Protein AF-A0A7X2XPM5-F1 (afdb_monomer_lite)

Radius of gyration: 17.31 Å; chains: 1; bounding box: 38×38×45 Å

Secondary structure (DSSP, 8-state):
-TTEETTEE-HHIIIIIGGGT------S-SEEEE--SS--TT-EEEESSS-TTSHHHHHHHHHHHHHHHIIIIITTTPPPPTT--THHHIIIIISPPPTT-TT--TTSS---SS------S-----

pLDDT: mean 80.6, std 7.91, range [51.62, 91.62]

Sequence (126 aa):
RMGHNKNGDYAPVREFYGPTGKWHGYNGTGAYAYIFTNPQNSEAVYYIISSMISDFGTSAFTHETTHINDRMAYLGGWRHREGTDVEAFAQGMLQSPAVSSPNGDYGALGLNMAYKRENDGNQWYN

Structure (mmCIF, N/CA/C/O backbone):
data_AF-A0A7X2XPM5-F1
#
_entry.id   AF-A0A7X2XPM5-F1
#
loop_
_atom_site.group_PDB
_atom_site.id
_atom_site.type_symbol
_atom_site.label_atom_id
_atom_site.label_alt_id
_atom_site.label_comp_id
_atom_site.label_asym_id
_atom_site.label_entity_id
_atom_site.label_seq_id
_atom_site.pdbx_PDB_ins_code
_atom_site.Cartn_x
_atom_site.Cartn_y
_atom_site.Cartn_z
_atom_site.occupancy
_atom_site.B_iso_or_equiv
_atom_site.auth_seq_id
_atom_site.auth_comp_id
_atom_site.auth_asym_id
_atom_site.auth_atom_id
_atom_site.pdbx_PDB_model_num
ATOM 1 N N . ARG A 1 1 ? 5.362 -17.178 -25.812 1.00 51.62 1 ARG A N 1
ATOM 2 C CA . ARG A 1 1 ? 5.707 -17.953 -24.594 1.00 51.62 1 ARG A CA 1
ATOM 3 C C . ARG A 1 1 ? 6.075 -16.933 -23.519 1.00 51.62 1 ARG A C 1
ATOM 5 O O . ARG A 1 1 ? 6.771 -15.984 -23.862 1.00 51.62 1 ARG A O 1
ATOM 12 N N . MET A 1 2 ? 5.522 -17.038 -22.308 1.00 56.53 2 MET A N 1
ATOM 13 C CA . MET A 1 2 ? 5.724 -16.048 -21.234 1.00 56.53 2 MET A CA 1
ATOM 14 C C . MET A 1 2 ? 7.230 -15.883 -20.980 1.00 56.53 2 MET A C 1
ATOM 16 O O . MET A 1 2 ? 7.901 -16.885 -20.762 1.00 56.53 2 MET A O 1
ATOM 20 N N . GLY A 1 3 ? 7.769 -14.669 -21.133 1.00 55.25 3 GLY A N 1
ATOM 21 C CA . GLY A 1 3 ? 9.223 -14.429 -21.122 1.00 55.25 3 GLY A CA 1
ATOM 22 C C . GLY A 1 3 ? 9.787 -13.727 -22.359 1.00 55.25 3 GLY A C 1
ATOM 23 O O . GLY A 1 3 ? 10.802 -13.044 -22.263 1.00 55.25 3 GLY A O 1
ATOM 24 N N . HIS A 1 4 ? 9.111 -13.859 -23.502 1.00 63.66 4 HIS A N 1
ATOM 25 C CA . HIS A 1 4 ? 9.569 -13.331 -24.788 1.00 63.66 4 HIS A CA 1
ATOM 26 C C . HIS A 1 4 ? 8.643 -12.200 -25.241 1.00 63.66 4 HIS A C 1
ATOM 28 O O . HIS A 1 4 ? 7.444 -12.431 -25.434 1.00 63.66 4 HIS A O 1
ATOM 34 N N . ASN A 1 5 ? 9.173 -10.984 -25.395 1.00 62.88 5 ASN A N 1
ATOM 35 C CA . ASN A 1 5 ? 8.423 -9.848 -25.931 1.00 62.88 5 ASN A CA 1
ATOM 36 C C . ASN A 1 5 ? 8.798 -9.613 -27.416 1.00 62.88 5 ASN A C 1
ATOM 38 O O . ASN A 1 5 ? 9.816 -10.109 -27.895 1.00 62.88 5 ASN A O 1
ATOM 42 N N . LYS A 1 6 ? 7.967 -8.874 -28.171 1.00 60.44 6 LYS A N 1
ATOM 43 C CA . LYS A 1 6 ? 8.194 -8.597 -29.612 1.00 60.44 6 LYS A CA 1
ATOM 44 C C . LYS A 1 6 ? 9.478 -7.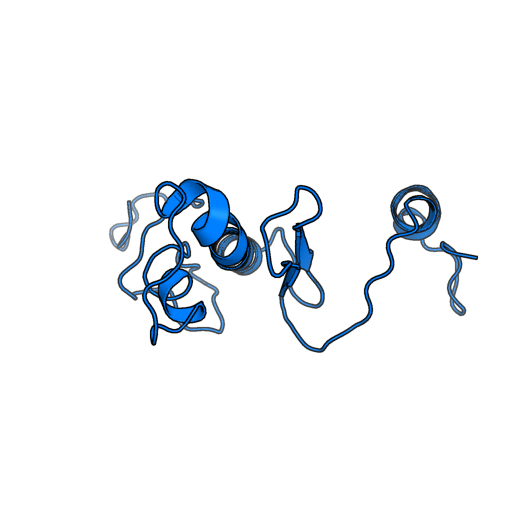794 -29.912 1.00 60.44 6 LYS A C 1
ATOM 46 O O . LYS A 1 6 ? 9.972 -7.836 -31.030 1.00 60.44 6 LYS A O 1
ATOM 51 N N . ASN A 1 7 ? 10.000 -7.103 -28.912 1.00 67.75 7 ASN A N 1
ATOM 52 C CA . ASN A 1 7 ? 11.168 -6.225 -28.888 1.00 67.75 7 ASN A CA 1
ATOM 53 C C . ASN A 1 7 ? 12.362 -6.829 -28.103 1.00 67.75 7 ASN A C 1
ATOM 55 O O . ASN A 1 7 ? 13.284 -6.094 -27.755 1.00 67.75 7 ASN A O 1
ATOM 59 N N . GLY A 1 8 ? 12.354 -8.136 -27.804 1.00 70.44 8 GLY A N 1
ATOM 60 C CA . GLY A 1 8 ? 13.463 -8.843 -27.157 1.00 70.44 8 GLY A CA 1
ATOM 61 C C . GLY A 1 8 ? 13.112 -9.564 -25.853 1.00 70.44 8 GLY A C 1
ATOM 62 O O . GLY A 1 8 ? 12.059 -9.369 -25.239 1.00 70.44 8 GLY A O 1
ATOM 63 N N . ASP A 1 9 ? 14.033 -10.426 -25.430 1.00 78.25 9 ASP A N 1
ATOM 64 C CA . ASP A 1 9 ? 13.941 -11.153 -24.167 1.00 78.25 9 ASP A CA 1
ATOM 65 C C . ASP A 1 9 ? 14.406 -10.259 -23.019 1.00 78.25 9 ASP A C 1
ATOM 67 O O . ASP A 1 9 ? 15.525 -9.748 -23.027 1.00 78.25 9 ASP A O 1
ATOM 71 N N . TYR A 1 10 ? 13.569 -10.113 -21.996 1.00 81.31 10 TYR A N 1
ATOM 72 C CA . TYR A 1 10 ? 13.943 -9.420 -20.768 1.00 81.31 10 TYR A CA 1
ATOM 73 C C . TYR A 1 10 ? 14.207 -10.454 -19.676 1.00 81.31 10 TYR A C 1
ATOM 75 O O . TYR A 1 10 ? 13.286 -11.163 -19.266 1.00 81.31 10 TYR A O 1
ATOM 83 N N . ALA A 1 11 ? 15.460 -10.564 -19.222 1.00 84.62 11 ALA A N 1
ATOM 84 C CA . ALA A 1 11 ? 15.914 -11.673 -18.377 1.00 84.62 11 ALA A CA 1
ATOM 85 C C . ALA A 1 11 ? 15.052 -11.897 -17.115 1.00 84.62 11 ALA A C 1
ATOM 87 O O . ALA A 1 11 ? 14.605 -13.028 -16.932 1.00 84.62 11 ALA A O 1
ATOM 88 N N . PRO A 1 12 ? 14.669 -10.867 -16.325 1.00 82.56 12 PRO A N 1
ATOM 89 C CA . PRO A 1 12 ? 13.778 -11.070 -15.178 1.00 82.56 12 PRO A CA 1
ATOM 90 C C . PRO A 1 12 ? 12.418 -11.673 -15.556 1.00 82.56 12 PRO A C 1
ATOM 92 O O . PRO A 1 12 ? 11.878 -12.516 -14.841 1.00 82.56 12 PRO A O 1
ATOM 95 N N . VAL A 1 13 ? 11.859 -11.269 -16.700 1.00 80.06 13 VAL A N 1
ATOM 96 C CA . VAL A 1 13 ? 10.570 -11.779 -17.189 1.00 80.06 13 VAL A CA 1
ATOM 97 C C . VAL A 1 13 ? 10.720 -13.173 -17.791 1.00 80.06 13 VAL A C 1
ATOM 99 O O . VAL A 1 13 ? 9.810 -13.980 -17.665 1.00 80.06 13 VAL A O 1
ATOM 102 N N . ARG A 1 14 ? 11.858 -13.506 -18.398 1.00 81.69 14 ARG A N 1
ATOM 103 C CA . ARG A 1 14 ? 12.112 -14.842 -18.949 1.00 81.69 14 ARG A CA 1
ATOM 104 C C . ARG A 1 14 ? 12.413 -15.885 -17.876 1.00 81.69 14 ARG A C 1
ATOM 106 O O . ARG A 1 14 ? 11.936 -17.010 -17.979 1.00 81.69 14 ARG A O 1
ATOM 113 N N . GLU A 1 15 ? 13.220 -15.526 -16.888 1.00 83.75 15 GLU A N 1
ATOM 114 C CA . GLU A 1 15 ? 13.820 -16.482 -15.950 1.00 83.75 15 GLU A CA 1
ATOM 115 C C . GLU A 1 15 ? 13.042 -16.599 -14.644 1.00 83.75 15 GLU A C 1
ATOM 117 O O . GLU A 1 15 ? 13.018 -17.674 -14.052 1.00 83.75 15 GLU A O 1
ATOM 122 N N . PHE A 1 16 ? 12.378 -15.525 -14.212 1.00 83.38 16 PHE A N 1
ATOM 123 C CA . PHE A 1 16 ? 11.680 -15.502 -12.931 1.00 83.38 16 PHE A CA 1
ATOM 124 C C . PHE A 1 16 ? 10.175 -15.303 -13.099 1.00 83.38 16 PHE A C 1
ATOM 126 O O . PHE A 1 16 ? 9.404 -16.214 -12.813 1.00 83.38 16 PHE A O 1
ATOM 133 N N . TYR A 1 17 ? 9.734 -14.152 -13.617 1.00 82.06 17 TYR A N 1
ATOM 134 C CA . TYR A 1 17 ? 8.308 -13.800 -13.604 1.00 82.06 17 TYR A CA 1
ATOM 135 C C . TYR A 1 17 ? 7.470 -14.597 -14.613 1.00 82.06 17 TYR A C 1
ATOM 137 O O . TYR A 1 17 ? 6.390 -15.073 -14.274 1.00 82.06 17 TYR A O 1
ATOM 145 N N . GLY A 1 18 ? 7.954 -14.798 -15.837 1.00 81.12 18 GLY A N 1
ATOM 146 C CA . GLY A 1 18 ? 7.252 -15.539 -16.891 1.00 81.12 18 GLY A CA 1
ATOM 147 C C . GLY A 1 18 ? 6.957 -16.998 -16.528 1.00 81.12 18 GLY A C 1
ATOM 148 O O . GLY A 1 18 ? 5.821 -17.431 -16.727 1.00 81.12 18 GLY A O 1
ATOM 149 N N . PRO A 1 19 ? 7.914 -17.749 -15.948 1.00 85.00 19 PRO A N 1
ATOM 150 C CA . PRO A 1 19 ? 7.676 -19.103 -15.446 1.00 85.00 19 PRO A CA 1
ATOM 151 C C . PRO A 1 19 ? 6.606 -19.212 -14.355 1.00 85.00 19 PRO A C 1
ATOM 153 O O . PRO A 1 19 ? 5.993 -20.269 -14.233 1.00 85.00 19 PRO A O 1
ATOM 156 N N . THR A 1 20 ? 6.330 -18.145 -13.591 1.00 82.38 20 THR A N 1
ATOM 157 C CA . THR A 1 20 ? 5.258 -18.176 -12.575 1.00 82.38 20 THR A CA 1
ATOM 158 C C . THR A 1 20 ? 3.856 -18.286 -13.174 1.00 82.38 20 THR A C 1
ATOM 160 O O . THR A 1 20 ? 2.908 -18.584 -12.451 1.00 82.38 20 THR A O 1
ATOM 163 N N . GLY A 1 21 ? 3.695 -18.017 -14.475 1.00 79.25 21 GLY A N 1
ATOM 164 C CA . GLY A 1 21 ? 2.394 -18.056 -15.139 1.00 79.25 21 GLY A CA 1
ATOM 165 C C . GLY A 1 21 ? 1.455 -16.902 -14.774 1.00 79.25 21 GLY A C 1
ATOM 166 O O . GLY A 1 21 ? 0.328 -16.862 -15.263 1.00 79.25 21 GLY A O 1
ATOM 167 N N . LYS A 1 22 ? 1.893 -15.963 -13.925 1.00 77.06 22 LYS A N 1
ATOM 168 C CA . LYS A 1 22 ? 1.084 -14.839 -13.450 1.00 77.06 22 LYS A CA 1
ATOM 169 C C . LYS A 1 22 ? 1.306 -13.627 -14.346 1.00 77.06 22 LYS A C 1
ATOM 171 O O . LYS A 1 22 ? 2.368 -13.009 -14.323 1.00 77.06 22 LYS A O 1
ATOM 176 N N . TRP A 1 23 ? 0.304 -13.304 -15.160 1.00 74.12 23 TRP A N 1
ATOM 177 C CA . TRP A 1 23 ? 0.307 -12.116 -16.008 1.00 74.12 23 TRP A CA 1
ATOM 178 C C . TRP A 1 23 ? -0.747 -11.124 -15.529 1.00 74.12 23 TRP A C 1
ATOM 180 O O . TRP A 1 23 ? -1.900 -11.493 -15.316 1.00 74.12 23 TRP A O 1
ATOM 190 N N . HIS A 1 24 ? -0.342 -9.863 -15.408 1.00 76.38 24 HIS A N 1
ATOM 191 C CA . HIS A 1 24 ? -1.203 -8.755 -15.022 1.00 76.38 24 HIS A CA 1
ATOM 192 C C . HIS A 1 24 ? -1.045 -7.655 -16.069 1.00 76.38 24 HIS A C 1
ATOM 194 O O . HIS A 1 24 ? 0.071 -7.224 -16.366 1.00 76.38 24 HIS A O 1
ATOM 200 N N . GLY A 1 25 ? -2.156 -7.261 -16.685 1.00 69.00 25 GLY A N 1
ATOM 201 C CA . GLY A 1 25 ? -2.172 -6.203 -17.686 1.00 69.00 25 GLY A CA 1
ATOM 202 C C . GLY A 1 25 ? -2.089 -4.815 -17.059 1.00 69.00 25 GLY A C 1
ATOM 203 O O . GLY A 1 25 ? -2.363 -4.631 -15.875 1.00 69.00 25 GLY A O 1
ATOM 204 N N . TYR A 1 26 ? -1.761 -3.826 -17.887 1.00 76.56 26 TYR A N 1
ATOM 205 C CA . TYR A 1 26 ? -1.922 -2.427 -17.514 1.00 76.56 26 TYR A CA 1
ATOM 206 C C . TYR A 1 26 ? -3.411 -2.107 -17.352 1.00 76.56 26 TYR A C 1
ATOM 208 O O . TYR A 1 26 ? -4.186 -2.267 -18.294 1.00 76.56 26 TYR A O 1
ATOM 216 N N . ASN A 1 27 ? -3.799 -1.646 -16.169 1.00 76.56 27 ASN A N 1
ATOM 217 C CA . ASN A 1 27 ? -5.173 -1.277 -15.821 1.00 76.56 27 ASN A CA 1
ATOM 218 C C . ASN A 1 27 ? -5.326 0.227 -15.518 1.00 76.56 27 ASN A C 1
ATOM 220 O O . ASN A 1 27 ? -6.403 0.659 -15.122 1.00 76.56 27 ASN A O 1
ATOM 224 N N . GLY A 1 28 ? -4.265 1.022 -15.689 1.00 75.69 28 GLY A N 1
ATOM 225 C CA . GLY A 1 28 ? -4.272 2.459 -15.409 1.00 75.69 28 GLY A CA 1
ATOM 226 C C . GLY A 1 28 ? -4.124 2.849 -13.936 1.00 75.69 28 GLY A C 1
ATOM 227 O O . GLY A 1 28 ? -4.091 4.045 -13.661 1.00 75.69 28 GLY A O 1
ATOM 228 N N . THR A 1 29 ? -4.009 1.898 -13.002 1.00 79.50 29 THR A N 1
ATOM 229 C CA . THR A 1 29 ? -3.846 2.199 -11.570 1.00 79.50 29 THR A CA 1
ATOM 230 C C . THR A 1 29 ? -2.374 2.201 -11.147 1.00 79.50 29 THR A C 1
ATOM 232 O O . THR A 1 29 ? -1.524 1.574 -11.779 1.00 79.50 29 THR A O 1
ATOM 235 N N . GLY A 1 30 ? -2.045 2.938 -10.078 1.00 78.31 30 GLY A N 1
ATOM 236 C CA . GLY A 1 30 ? -0.696 2.958 -9.498 1.00 78.31 30 GLY A CA 1
ATOM 237 C C . GLY A 1 30 ? -0.310 1.599 -8.912 1.00 78.31 30 GLY A C 1
ATOM 238 O O . GLY A 1 30 ? 0.637 0.949 -9.371 1.00 78.31 30 GLY A O 1
ATOM 239 N N . ALA A 1 31 ? -1.117 1.166 -7.947 1.00 85.12 31 ALA A N 1
ATOM 240 C CA . ALA A 1 31 ? -1.180 -0.172 -7.381 1.00 85.12 31 ALA A CA 1
ATOM 241 C C . ALA A 1 31 ? -2.662 -0.568 -7.210 1.00 85.12 31 ALA A C 1
ATOM 243 O O . ALA A 1 31 ? -3.543 0.243 -7.507 1.00 85.12 31 ALA A O 1
ATOM 244 N N . TYR A 1 32 ? -2.937 -1.821 -6.850 1.00 85.31 32 TYR A N 1
ATOM 245 C CA . TYR A 1 32 ? -4.258 -2.263 -6.393 1.00 85.31 32 TYR A CA 1
ATOM 246 C C . TYR A 1 32 ? -4.168 -3.560 -5.578 1.00 85.31 32 TYR A C 1
ATOM 248 O O . TYR A 1 32 ? -3.299 -4.408 -5.824 1.00 85.31 32 TYR A O 1
ATOM 256 N N . ALA A 1 33 ? -5.110 -3.748 -4.659 1.00 84.06 33 ALA A N 1
ATOM 257 C CA . ALA A 1 33 ? -5.358 -5.001 -3.964 1.00 84.06 33 ALA A CA 1
ATOM 258 C C . ALA A 1 33 ? -6.249 -5.934 -4.801 1.00 84.06 33 ALA A C 1
ATOM 260 O O . ALA A 1 33 ? -7.355 -5.588 -5.222 1.00 84.06 33 ALA A O 1
ATOM 261 N N . TYR A 1 34 ? -5.780 -7.156 -5.036 1.00 82.88 34 TYR A N 1
ATOM 262 C CA . TYR A 1 34 ? -6.571 -8.228 -5.628 1.00 82.88 34 TYR A CA 1
ATOM 263 C C . TYR A 1 34 ? -7.259 -9.025 -4.519 1.00 82.88 34 TYR A C 1
ATOM 265 O O . TYR A 1 34 ? -6.600 -9.780 -3.804 1.00 82.88 34 TYR A O 1
ATOM 273 N N . ILE A 1 35 ? -8.576 -8.849 -4.391 1.00 81.25 35 ILE A N 1
ATOM 274 C CA . ILE A 1 35 ? -9.397 -9.390 -3.298 1.00 81.25 35 ILE A CA 1
ATOM 275 C C . ILE A 1 35 ? -10.566 -10.235 -3.818 1.00 81.25 35 ILE A C 1
ATOM 277 O O . ILE A 1 35 ? -11.086 -10.002 -4.911 1.00 81.25 35 ILE A O 1
ATOM 281 N N . PHE A 1 36 ? -11.021 -11.198 -3.017 1.00 80.31 36 PHE A N 1
ATOM 282 C CA . PHE A 1 36 ? -12.190 -12.030 -3.310 1.00 80.31 36 PHE A CA 1
ATOM 283 C C . PHE A 1 36 ? -13.392 -11.626 -2.438 1.00 80.31 36 PHE A C 1
ATOM 285 O O . PHE A 1 36 ? -13.295 -10.819 -1.514 1.00 80.31 36 PHE A O 1
ATOM 292 N N . THR A 1 37 ? -14.579 -12.180 -2.713 1.00 82.88 37 THR A N 1
ATOM 293 C CA . THR A 1 37 ? -15.781 -11.935 -1.884 1.00 82.88 37 THR A CA 1
ATOM 294 C C . THR A 1 37 ? -15.618 -12.443 -0.446 1.00 82.88 37 THR A C 1
ATOM 296 O O . THR A 1 37 ? -16.158 -11.854 0.494 1.00 82.88 37 THR A O 1
ATOM 299 N N . ASN A 1 38 ? -14.878 -13.539 -0.284 1.00 82.75 38 ASN A N 1
ATOM 300 C CA . ASN A 1 38 ? -14.459 -14.095 0.997 1.00 82.75 38 ASN A CA 1
ATOM 301 C C . ASN A 1 38 ? -12.931 -14.148 1.001 1.00 82.75 38 ASN A C 1
ATOM 303 O O . ASN A 1 38 ? -12.400 -14.556 -0.031 1.00 82.75 38 ASN A O 1
ATOM 307 N N . PRO A 1 39 ? -12.252 -13.794 2.106 1.00 81.31 39 PRO A N 1
ATOM 308 C CA . PRO A 1 39 ? -10.795 -13.749 2.136 1.00 81.31 39 PRO A CA 1
ATOM 309 C C . PRO A 1 39 ? -10.144 -15.074 1.737 1.00 81.31 39 PRO A C 1
ATOM 311 O O . PRO A 1 39 ? -10.591 -16.146 2.156 1.00 81.31 39 PRO A O 1
ATOM 314 N N . GLN A 1 40 ? -9.087 -15.000 0.929 1.00 82.62 40 GLN A N 1
ATOM 315 C CA . GLN A 1 40 ? -8.330 -16.162 0.457 1.00 82.62 40 GLN A CA 1
ATOM 316 C C . GLN A 1 40 ? -6.825 -15.912 0.533 1.00 82.62 40 GLN A C 1
ATOM 318 O O . GLN A 1 40 ? -6.354 -14.795 0.361 1.00 82.62 40 GLN A O 1
ATOM 323 N N . ASN A 1 41 ? -6.044 -16.986 0.663 1.00 79.06 41 ASN A N 1
ATOM 324 C CA . ASN A 1 41 ? -4.575 -16.908 0.689 1.00 79.06 41 ASN A CA 1
ATOM 325 C C . ASN A 1 41 ? -3.954 -16.424 -0.639 1.00 79.06 41 ASN A C 1
ATOM 327 O O . ASN A 1 41 ? -2.748 -16.210 -0.714 1.00 79.06 41 ASN A O 1
ATOM 331 N N . SER A 1 42 ? -4.753 -16.320 -1.703 1.00 82.44 42 SER A N 1
ATOM 332 C CA . SER A 1 42 ? -4.347 -15.814 -3.016 1.00 82.44 42 SER A CA 1
ATOM 333 C C . SER A 1 42 ? -4.554 -14.308 -3.194 1.00 82.44 42 SER A C 1
ATOM 335 O O . SER A 1 42 ? -4.278 -13.807 -4.284 1.00 82.44 42 SER A O 1
ATOM 337 N N . GLU A 1 43 ? -5.054 -13.600 -2.178 1.00 85.94 43 GLU A N 1
ATOM 338 C CA . GLU A 1 43 ? -5.119 -12.136 -2.192 1.00 85.94 43 GLU A CA 1
ATOM 339 C C . GLU A 1 43 ? -3.709 -11.533 -2.175 1.00 85.94 43 GLU A C 1
ATOM 341 O O . GLU A 1 43 ? -2.791 -12.068 -1.548 1.00 85.94 43 GLU A O 1
ATOM 346 N N . ALA A 1 44 ? -3.505 -10.458 -2.937 1.00 87.00 44 ALA A N 1
ATOM 347 C CA . ALA A 1 44 ? -2.180 -9.884 -3.157 1.00 87.00 44 ALA A CA 1
ATOM 348 C C . ALA A 1 44 ? -2.255 -8.408 -3.556 1.00 87.00 44 ALA A C 1
ATOM 350 O O . ALA A 1 44 ? -3.247 -7.962 -4.130 1.00 87.00 44 ALA A O 1
ATOM 351 N N . VAL A 1 45 ? -1.167 -7.676 -3.317 1.00 86.31 45 VAL A N 1
ATOM 352 C CA . VAL A 1 45 ? -0.977 -6.308 -3.814 1.00 86.31 45 VAL A CA 1
ATOM 353 C C . VAL A 1 45 ? -0.199 -6.347 -5.127 1.00 86.31 45 VAL A C 1
ATOM 355 O O . VAL A 1 45 ? 0.870 -6.956 -5.204 1.00 86.31 45 VAL A O 1
ATOM 358 N N . TYR A 1 46 ? -0.713 -5.672 -6.154 1.00 86.31 46 TYR A N 1
ATOM 359 C CA . TYR A 1 46 ? -0.065 -5.547 -7.456 1.00 86.31 46 TYR A CA 1
ATOM 360 C C . TYR A 1 46 ? 0.324 -4.102 -7.745 1.00 86.31 46 TYR A C 1
ATOM 362 O O . TYR A 1 46 ? -0.493 -3.196 -7.636 1.00 86.31 46 TYR A O 1
ATOM 370 N N . TYR A 1 47 ? 1.566 -3.904 -8.184 1.00 86.25 47 TYR A N 1
ATOM 371 C CA . TYR A 1 47 ? 2.092 -2.617 -8.636 1.00 86.25 47 TYR A CA 1
ATOM 372 C C . TYR A 1 47 ? 2.132 -2.590 -10.161 1.00 86.25 47 TYR A C 1
ATOM 374 O O . TYR A 1 47 ? 2.761 -3.457 -10.769 1.00 86.25 47 TYR A O 1
ATOM 382 N N . ILE A 1 48 ? 1.460 -1.613 -10.772 1.00 81.69 48 ILE A N 1
ATOM 383 C CA . ILE A 1 48 ? 1.328 -1.519 -12.234 1.00 81.69 48 ILE A CA 1
ATOM 384 C C . ILE A 1 48 ? 2.108 -0.322 -12.781 1.00 81.69 48 ILE A C 1
ATOM 386 O O . ILE A 1 48 ? 2.888 -0.484 -13.718 1.00 81.69 48 ILE A O 1
ATOM 390 N N . ILE A 1 49 ? 1.934 0.862 -12.186 1.00 75.94 49 ILE A N 1
ATOM 391 C CA . ILE A 1 49 ? 2.658 2.091 -12.566 1.00 75.94 49 ILE A CA 1
ATOM 392 C C . ILE A 1 49 ? 3.627 2.513 -11.462 1.00 75.94 49 ILE A C 1
ATOM 394 O O . ILE A 1 49 ? 4.725 2.997 -11.737 1.00 75.94 49 ILE A O 1
ATOM 398 N N . SER A 1 50 ? 3.232 2.334 -10.202 1.00 80.62 50 SER A N 1
ATOM 399 C CA . SER A 1 50 ? 4.018 2.785 -9.060 1.00 80.62 50 SER A CA 1
ATOM 400 C C . SER A 1 50 ? 5.200 1.854 -8.792 1.00 80.62 50 SER A C 1
ATOM 402 O O . SER A 1 50 ? 5.074 0.633 -8.823 1.00 80.62 50 SER A O 1
ATOM 404 N N . SER A 1 51 ? 6.360 2.428 -8.468 1.00 84.56 51 SER A N 1
ATOM 405 C CA . SER A 1 51 ? 7.499 1.652 -7.970 1.00 84.56 51 SER A CA 1
ATOM 406 C C . SER A 1 51 ? 7.289 1.294 -6.502 1.00 84.56 51 SER A C 1
ATOM 408 O O . SER A 1 51 ? 7.204 2.197 -5.670 1.00 84.56 51 SER A O 1
ATOM 410 N N . MET A 1 52 ? 7.278 -0.002 -6.176 1.00 85.06 52 MET A N 1
ATOM 411 C CA . MET A 1 52 ? 7.122 -0.513 -4.804 1.00 85.06 52 MET A CA 1
ATOM 412 C C . MET A 1 52 ? 8.160 0.066 -3.830 1.00 85.06 52 MET A C 1
ATOM 414 O O . MET A 1 52 ? 7.833 0.355 -2.688 1.00 85.06 52 MET A O 1
ATOM 418 N N . ILE A 1 53 ? 9.401 0.264 -4.287 1.00 87.75 53 ILE A N 1
ATOM 419 C CA . ILE A 1 53 ? 10.533 0.687 -3.438 1.00 87.75 53 ILE A CA 1
ATOM 420 C C . ILE A 1 53 ? 10.550 2.215 -3.234 1.00 87.75 53 ILE A C 1
ATOM 422 O O . ILE A 1 53 ? 11.344 2.740 -2.460 1.00 87.75 53 ILE A O 1
ATOM 426 N N . SER A 1 54 ? 9.681 2.961 -3.920 1.00 89.44 54 SER A N 1
ATOM 427 C CA . SER A 1 54 ? 9.596 4.409 -3.713 1.00 89.44 54 SER A CA 1
ATOM 428 C C . SER A 1 54 ? 8.907 4.754 -2.386 1.00 89.44 54 SER A C 1
ATOM 430 O O . SER A 1 54 ? 8.171 3.938 -1.827 1.00 89.44 54 SER A O 1
ATOM 432 N N . ASP A 1 55 ? 9.116 5.981 -1.899 1.00 86.81 55 ASP A N 1
ATOM 433 C CA . ASP A 1 55 ? 8.433 6.505 -0.706 1.00 86.81 55 ASP A CA 1
ATOM 434 C C . ASP A 1 55 ? 6.910 6.387 -0.867 1.00 86.81 55 ASP A C 1
ATOM 436 O O . ASP A 1 55 ? 6.267 5.713 -0.066 1.00 86.81 55 ASP A O 1
ATOM 440 N N . PHE A 1 56 ? 6.341 6.877 -1.974 1.00 88.31 56 PHE A N 1
ATOM 441 C CA . PHE A 1 56 ? 4.928 6.640 -2.291 1.00 88.31 56 PHE A CA 1
ATOM 442 C C . PHE A 1 56 ? 4.578 5.153 -2.440 1.00 88.31 56 PHE A C 1
ATOM 444 O O . PHE A 1 56 ? 3.525 4.726 -1.984 1.00 88.31 56 PHE A O 1
ATOM 451 N N . GLY A 1 57 ? 5.456 4.344 -3.037 1.00 88.00 57 GLY A N 1
ATOM 452 C CA . GLY A 1 57 ? 5.250 2.902 -3.196 1.00 88.00 57 GLY A CA 1
ATOM 453 C C . GLY A 1 57 ? 5.038 2.165 -1.879 1.00 88.00 57 GLY A C 1
ATOM 454 O O . GLY A 1 57 ? 4.200 1.267 -1.808 1.00 88.00 57 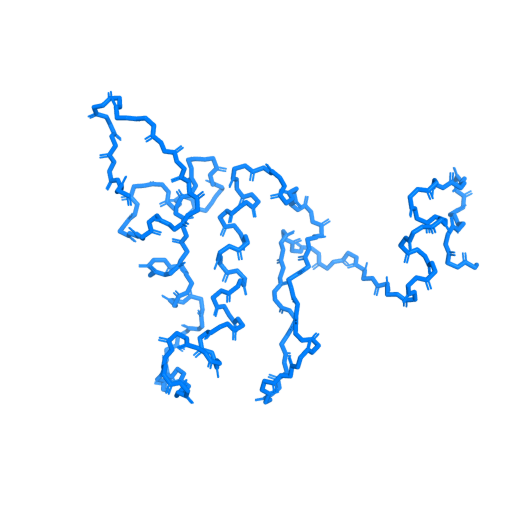GLY A O 1
ATOM 455 N N . THR A 1 58 ? 5.742 2.590 -0.832 1.00 89.62 58 THR A N 1
ATOM 456 C CA . THR A 1 58 ? 5.603 2.053 0.526 1.00 89.62 58 THR A CA 1
ATOM 457 C C . THR A 1 58 ? 4.279 2.492 1.162 1.00 89.62 58 THR A C 1
ATOM 459 O O . THR A 1 58 ? 3.598 1.686 1.787 1.00 89.62 58 THR A O 1
ATOM 462 N N . SER A 1 59 ? 3.840 3.730 0.932 1.00 89.38 59 SER A N 1
ATOM 463 C CA . SER A 1 59 ? 2.525 4.216 1.376 1.00 89.38 59 SER A CA 1
ATOM 464 C C . SER A 1 59 ? 1.405 3.462 0.662 1.00 89.38 59 SER A C 1
ATOM 466 O O . SER A 1 59 ? 0.515 2.918 1.313 1.00 89.38 59 SER A O 1
ATOM 468 N N . ALA A 1 60 ? 1.500 3.327 -0.663 1.00 89.31 60 ALA A N 1
ATOM 469 C CA . ALA A 1 60 ? 0.602 2.504 -1.464 1.00 89.31 60 ALA A CA 1
ATOM 470 C C . ALA A 1 60 ? 0.600 1.044 -0.981 1.00 89.31 60 ALA A C 1
ATOM 472 O O . ALA A 1 60 ? -0.457 0.437 -0.903 1.00 89.31 60 ALA A O 1
ATOM 473 N N . PHE A 1 61 ? 1.743 0.494 -0.551 1.00 90.31 61 PHE A N 1
ATOM 474 C CA . PHE A 1 61 ? 1.776 -0.848 0.040 1.00 90.31 61 PHE A CA 1
ATOM 475 C C . PHE A 1 61 ? 0.859 -0.938 1.257 1.00 90.31 61 PHE A C 1
ATOM 477 O O . PHE A 1 61 ? 0.038 -1.846 1.343 1.00 90.31 61 PHE A O 1
ATOM 484 N N . THR A 1 62 ? 0.991 0.006 2.194 1.00 88.69 62 THR A N 1
ATOM 485 C CA . THR A 1 62 ? 0.178 0.026 3.420 1.00 88.69 62 THR A CA 1
ATOM 486 C C . THR A 1 62 ? -1.301 0.281 3.137 1.00 88.69 62 THR A C 1
ATOM 488 O O . THR A 1 62 ? -2.154 -0.301 3.803 1.00 88.69 62 THR A O 1
ATOM 491 N N . HIS A 1 63 ? -1.604 1.077 2.111 1.00 91.62 63 HIS A N 1
ATOM 492 C CA . HIS A 1 63 ? -2.958 1.306 1.624 1.00 91.62 63 HIS A CA 1
ATOM 493 C C . HIS A 1 63 ? -3.587 0.004 1.111 1.00 91.62 63 HIS A C 1
ATOM 495 O O . HIS A 1 63 ? -4.571 -0.473 1.663 1.00 91.62 63 HIS A O 1
ATOM 501 N N . GLU A 1 64 ? -2.968 -0.632 0.116 1.00 90.00 64 GLU A N 1
ATOM 502 C CA . GLU A 1 64 ? -3.512 -1.849 -0.497 1.00 90.00 64 GLU A CA 1
ATOM 503 C C . GLU A 1 64 ? -3.513 -3.035 0.478 1.00 90.00 64 GLU A C 1
ATOM 505 O O . GLU A 1 64 ? -4.391 -3.893 0.445 1.00 90.00 64 GLU A O 1
ATOM 510 N N . THR A 1 65 ? -2.545 -3.076 1.394 1.00 89.50 65 THR A N 1
ATOM 511 C CA . THR A 1 65 ? -2.508 -4.076 2.466 1.00 89.50 65 THR A CA 1
ATOM 512 C C . THR A 1 65 ? -3.638 -3.864 3.471 1.00 89.50 65 THR A C 1
ATOM 514 O O . THR A 1 65 ? -4.122 -4.843 4.037 1.00 89.50 65 THR A O 1
ATOM 517 N N . THR A 1 66 ? -4.095 -2.624 3.677 1.00 89.12 66 THR A N 1
ATOM 518 C CA . THR A 1 66 ? -5.282 -2.358 4.498 1.00 89.12 66 THR A CA 1
ATOM 519 C C . THR A 1 66 ? -6.502 -3.034 3.892 1.00 89.12 66 THR A C 1
ATOM 521 O O . THR A 1 66 ? -7.116 -3.822 4.602 1.00 89.12 66 THR A O 1
ATOM 524 N N . HIS A 1 67 ? -6.746 -2.863 2.587 1.00 88.44 67 HIS A N 1
ATOM 525 C CA . HIS A 1 67 ? -7.870 -3.493 1.870 1.00 88.44 67 HIS A CA 1
ATOM 526 C C . HIS A 1 67 ? -7.916 -5.025 1.977 1.00 88.44 67 HIS A C 1
ATOM 528 O O . HIS A 1 67 ? -8.971 -5.635 1.808 1.00 88.44 67 HIS A O 1
ATOM 534 N N . ILE A 1 68 ? -6.768 -5.669 2.208 1.00 86.75 68 ILE A N 1
ATOM 535 C CA . ILE A 1 68 ? -6.675 -7.119 2.438 1.00 86.75 68 ILE A CA 1
ATOM 536 C C . ILE A 1 68 ? -6.894 -7.431 3.927 1.00 86.75 68 ILE A C 1
ATOM 538 O O . ILE A 1 68 ? -7.689 -8.297 4.301 1.00 86.75 68 ILE A O 1
ATOM 542 N N . ASN A 1 69 ? -6.175 -6.727 4.801 1.00 86.56 69 ASN A N 1
ATOM 543 C CA . ASN A 1 69 ? -6.103 -7.053 6.221 1.00 86.56 69 ASN A CA 1
ATOM 544 C C . ASN A 1 69 ? -7.307 -6.572 7.028 1.00 86.56 69 ASN A C 1
ATOM 546 O O . ASN A 1 69 ? -7.569 -7.141 8.086 1.00 86.56 69 ASN A O 1
ATOM 550 N N . ASP A 1 70 ? -8.060 -5.577 6.578 1.00 84.00 70 ASP A N 1
ATOM 551 C CA . ASP A 1 70 ? -9.293 -5.139 7.237 1.00 84.00 70 ASP A CA 1
ATOM 552 C C . ASP A 1 70 ? -10.349 -6.256 7.311 1.00 84.00 70 ASP A C 1
ATOM 554 O O . ASP A 1 70 ? -11.067 -6.373 8.303 1.00 84.00 70 ASP A O 1
ATOM 558 N N . ARG A 1 71 ? -10.341 -7.169 6.339 1.00 80.06 71 ARG A N 1
ATOM 559 C CA . ARG A 1 71 ? -11.217 -8.341 6.251 1.00 80.06 71 ARG A CA 1
ATOM 560 C C . ARG A 1 71 ? -10.711 -9.564 7.006 1.00 80.06 71 ARG A C 1
ATOM 562 O O . ARG A 1 71 ? -11.479 -10.510 7.187 1.00 80.06 71 ARG A O 1
ATOM 569 N N . MET A 1 72 ? -9.436 -9.584 7.396 1.00 79.81 72 MET A N 1
ATOM 570 C CA . MET A 1 72 ? -8.780 -10.775 7.957 1.00 79.81 72 MET A CA 1
ATOM 571 C C . MET A 1 72 ? -8.226 -10.571 9.369 1.00 79.81 72 MET A C 1
ATOM 573 O O . MET A 1 72 ? -8.276 -11.493 10.178 1.00 79.81 72 MET A O 1
ATOM 577 N N . ALA A 1 73 ? -7.689 -9.389 9.669 1.00 84.81 73 ALA A N 1
ATOM 578 C CA . ALA A 1 73 ? -6.864 -9.145 10.848 1.00 84.81 73 ALA A CA 1
ATOM 579 C C . ALA A 1 73 ? -7.200 -7.832 11.576 1.00 84.81 73 ALA A C 1
ATOM 581 O O . ALA A 1 73 ? -7.428 -7.859 12.785 1.00 84.81 73 ALA A O 1
ATOM 582 N N . TYR A 1 74 ? -7.253 -6.690 10.881 1.00 85.81 74 TYR A N 1
ATOM 583 C CA . TYR A 1 74 ? -7.306 -5.370 11.533 1.00 85.81 74 TYR A CA 1
ATOM 584 C C . TYR A 1 74 ? -8.620 -5.093 12.264 1.00 85.81 74 TYR A C 1
ATOM 586 O O . TYR A 1 74 ? -8.620 -4.384 13.267 1.00 85.81 74 TYR A O 1
ATOM 594 N N . LEU A 1 75 ? -9.724 -5.697 11.823 1.00 86.94 75 LEU A N 1
ATOM 595 C CA . LEU A 1 75 ? -11.041 -5.535 12.447 1.00 86.94 75 LEU A CA 1
ATOM 596 C C . LEU A 1 75 ? -11.436 -6.727 13.334 1.00 86.94 75 LEU A C 1
ATOM 598 O O . LEU A 1 75 ? -12.617 -6.953 13.591 1.00 86.94 75 LEU A O 1
ATOM 602 N N . GLY A 1 76 ? -10.464 -7.525 13.792 1.00 84.06 76 GLY A N 1
ATOM 603 C CA . GLY A 1 76 ? -10.721 -8.660 14.686 1.00 84.06 76 GLY A CA 1
ATOM 604 C C . GLY A 1 76 ? -11.583 -9.763 14.058 1.00 84.06 76 GLY A C 1
ATOM 605 O O . GLY A 1 76 ? -12.327 -10.436 14.767 1.00 84.06 76 GLY A O 1
ATOM 606 N N . GLY A 1 77 ? -11.514 -9.918 12.732 1.00 80.94 77 GLY A N 1
ATOM 607 C CA . GLY A 1 77 ? -12.300 -10.889 11.960 1.00 80.94 77 GLY A CA 1
ATOM 608 C C . GLY A 1 77 ? -13.684 -10.398 11.517 1.00 80.94 77 GLY A C 1
ATOM 609 O O . GLY A 1 77 ? -14.405 -11.140 10.849 1.00 80.94 77 GLY A O 1
ATOM 610 N N . TRP A 1 78 ? -14.063 -9.163 11.855 1.00 84.50 78 TRP A N 1
ATOM 611 C CA . TRP A 1 78 ? -15.284 -8.527 11.355 1.00 84.50 78 TRP A CA 1
ATOM 612 C C . TRP A 1 78 ? -15.047 -7.810 10.024 1.00 84.50 78 TRP A C 1
ATOM 614 O O . TRP A 1 78 ? -13.915 -7.536 9.641 1.00 84.50 78 TRP A O 1
ATOM 624 N N . ARG A 1 79 ? -16.131 -7.506 9.303 1.00 82.88 79 ARG A N 1
ATOM 625 C CA . ARG A 1 79 ? -16.082 -6.699 8.075 1.00 82.88 79 ARG A CA 1
ATOM 626 C C . ARG A 1 79 ? -16.276 -5.217 8.389 1.00 82.88 79 ARG A C 1
ATOM 628 O O . ARG A 1 79 ? -16.691 -4.855 9.490 1.00 82.88 79 ARG A O 1
ATOM 635 N N . HIS A 1 80 ? -16.031 -4.377 7.386 1.00 86.19 80 HIS A N 1
ATOM 636 C CA . HIS A 1 80 ? -16.396 -2.964 7.415 1.00 86.19 80 HIS A CA 1
ATOM 637 C C . HIS A 1 80 ? -17.846 -2.749 7.833 1.00 86.19 80 HIS A C 1
ATOM 639 O O . HIS A 1 80 ? -18.729 -3.567 7.555 1.00 86.19 80 HIS A O 1
ATOM 645 N N . ARG A 1 81 ? -18.085 -1.603 8.469 1.00 85.44 81 ARG A N 1
ATOM 646 C CA . ARG A 1 81 ? -19.439 -1.135 8.740 1.00 85.44 81 ARG A CA 1
ATOM 647 C C . ARG A 1 81 ? -20.170 -0.951 7.406 1.00 85.44 81 ARG A C 1
ATOM 649 O O . ARG A 1 81 ? -19.604 -0.483 6.425 1.00 85.44 81 ARG A O 1
ATOM 656 N N . GLU A 1 82 ? -21.441 -1.322 7.354 1.00 83.12 82 GLU A N 1
ATOM 657 C CA . GLU A 1 82 ? -22.238 -1.077 6.155 1.00 83.12 82 GLU A CA 1
ATOM 658 C C . GLU A 1 82 ? -22.356 0.434 5.890 1.00 83.12 82 GLU A C 1
ATOM 660 O O . GLU A 1 82 ? -22.547 1.225 6.815 1.00 83.12 82 GLU A O 1
ATOM 665 N N . GLY A 1 83 ? -22.206 0.838 4.626 1.00 83.56 83 GLY A N 1
ATOM 666 C CA . GLY A 1 83 ? -22.267 2.242 4.211 1.00 83.56 83 GLY A CA 1
ATOM 667 C C . GLY A 1 83 ? -20.975 3.045 4.403 1.00 83.56 83 GLY A C 1
ATOM 668 O O . GLY A 1 83 ? -20.978 4.237 4.105 1.00 83.56 83 GLY A O 1
ATOM 669 N N . THR A 1 84 ? -19.878 2.435 4.865 1.00 82.50 84 THR A N 1
ATOM 670 C CA . THR A 1 84 ? -18.549 3.076 4.860 1.00 82.50 84 THR A CA 1
ATOM 671 C C . THR A 1 84 ? -17.736 2.652 3.644 1.00 82.50 84 THR A C 1
ATOM 673 O O . THR A 1 84 ? -17.707 1.468 3.309 1.00 82.50 84 THR A O 1
ATOM 676 N N . ASP A 1 85 ? -17.068 3.616 3.013 1.00 82.75 85 ASP A N 1
ATOM 677 C CA . ASP A 1 85 ? -16.168 3.372 1.887 1.00 82.75 85 ASP A 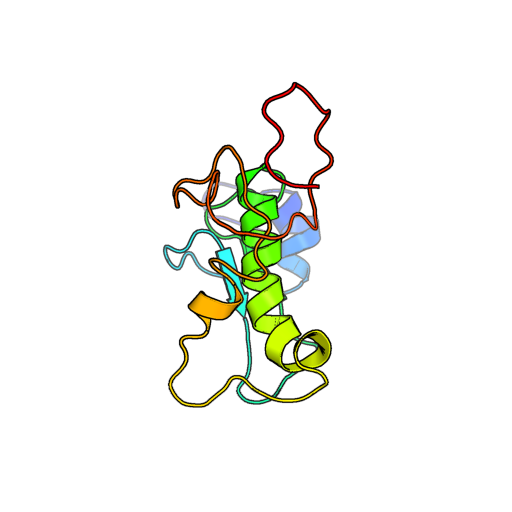CA 1
ATOM 678 C C . ASP A 1 85 ? -14.920 2.599 2.343 1.00 82.75 85 ASP A C 1
ATOM 680 O O . ASP A 1 85 ? -14.361 2.892 3.400 1.00 82.75 85 ASP A O 1
ATOM 684 N N . VAL A 1 86 ? -14.486 1.615 1.553 1.00 83.06 86 VAL A N 1
ATOM 685 C CA . VAL A 1 86 ? -13.273 0.823 1.831 1.00 83.06 86 VAL A CA 1
ATOM 686 C C . VAL A 1 86 ? -12.032 1.711 1.801 1.00 83.06 86 VAL A C 1
ATOM 688 O O . VAL A 1 86 ? -11.139 1.570 2.633 1.00 83.06 86 VAL A O 1
ATOM 691 N N . GLU A 1 87 ? -12.040 2.714 0.923 1.00 85.94 87 GLU A N 1
ATOM 692 C CA . GLU A 1 87 ? -10.978 3.711 0.823 1.00 85.94 87 GLU A CA 1
ATOM 693 C C . GLU A 1 87 ? -10.832 4.527 2.108 1.00 85.94 87 GLU A C 1
ATOM 695 O O . GLU A 1 87 ? -9.722 4.920 2.436 1.00 85.94 87 GLU A O 1
ATOM 700 N N . ALA A 1 88 ? -11.896 4.717 2.896 1.00 83.94 88 ALA A N 1
ATOM 701 C CA . ALA A 1 88 ? -11.827 5.475 4.149 1.00 83.94 88 ALA A CA 1
ATOM 702 C C . ALA A 1 88 ? -11.063 4.744 5.271 1.00 83.94 88 ALA A C 1
ATOM 704 O O . ALA A 1 88 ? -10.598 5.381 6.215 1.00 83.94 88 ALA A O 1
ATOM 705 N N . PHE A 1 89 ? -10.938 3.413 5.201 1.00 85.00 89 PHE A N 1
ATOM 706 C CA . PHE A 1 89 ? -10.127 2.649 6.159 1.00 85.00 89 PHE A CA 1
ATOM 707 C C . PHE A 1 89 ? -8.645 2.686 5.791 1.00 85.00 89 PHE A C 1
ATOM 709 O O . PHE A 1 89 ? -7.785 2.706 6.675 1.00 85.00 89 PHE A O 1
ATOM 716 N N . ALA A 1 90 ? -8.338 2.724 4.496 1.00 83.75 90 ALA A N 1
ATOM 717 C CA . ALA A 1 90 ? -6.980 2.911 4.019 1.00 83.75 90 ALA A CA 1
ATOM 718 C C . ALA A 1 90 ? -6.580 4.394 4.135 1.00 83.75 90 ALA A C 1
ATOM 720 O O . ALA A 1 90 ? -5.774 4.764 4.992 1.00 83.75 90 ALA A O 1
ATOM 721 N N . GLN A 1 91 ? -7.190 5.266 3.336 1.00 82.12 91 GLN A N 1
ATOM 722 C CA . GLN A 1 91 ? -6.942 6.706 3.323 1.00 82.12 91 GLN A CA 1
ATOM 723 C C . GLN A 1 91 ? -7.460 7.365 4.605 1.00 82.12 91 GLN A C 1
ATOM 725 O O . GLN A 1 91 ? -8.653 7.371 4.891 1.00 82.12 91 GLN A O 1
ATOM 730 N N . GLY A 1 92 ? -6.548 7.962 5.376 1.00 73.12 92 GLY A N 1
ATOM 731 C CA . GLY A 1 92 ? -6.885 8.723 6.585 1.00 73.12 92 GLY A CA 1
ATOM 732 C C . GLY A 1 92 ? -7.017 7.900 7.870 1.00 73.12 92 GLY A C 1
ATOM 733 O O . GLY A 1 92 ? -7.249 8.481 8.929 1.00 73.12 92 GLY A O 1
ATOM 734 N N . MET A 1 93 ? -6.833 6.575 7.815 1.00 83.31 93 MET A N 1
ATOM 735 C CA . MET A 1 93 ? -6.769 5.730 9.014 1.00 83.31 93 MET A CA 1
ATOM 736 C C . MET A 1 93 ? -5.514 4.852 9.045 1.00 83.31 93 MET A C 1
ATOM 738 O O . MET A 1 93 ? -4.637 5.084 9.879 1.00 83.31 93 MET A O 1
ATOM 742 N N . LEU A 1 94 ? -5.426 3.842 8.171 1.00 87.25 94 LEU A N 1
ATOM 743 C CA . LEU A 1 94 ? -4.408 2.782 8.262 1.00 87.25 94 LEU A CA 1
ATOM 744 C C . LEU A 1 94 ? -3.346 2.830 7.153 1.00 87.25 94 LEU A C 1
ATOM 746 O O . LEU A 1 94 ? -2.424 2.021 7.138 1.00 87.25 94 LEU A O 1
ATOM 750 N N . GLN A 1 95 ? -3.402 3.800 6.247 1.00 88.88 95 GLN A N 1
ATOM 751 C CA . GLN A 1 95 ? -2.295 4.091 5.343 1.00 88.88 95 GLN A CA 1
ATOM 752 C C . GLN A 1 95 ? -1.194 4.880 6.070 1.00 88.88 95 GLN A C 1
ATOM 754 O O . GLN A 1 95 ? -1.461 5.870 6.752 1.00 88.88 95 GLN A O 1
ATOM 759 N N . SER A 1 96 ? 0.066 4.485 5.869 1.00 88.31 96 SER A N 1
ATOM 760 C CA . SER A 1 96 ? 1.217 5.273 6.319 1.00 88.31 96 SER A CA 1
ATOM 761 C C . SER A 1 96 ? 1.427 6.487 5.408 1.00 88.31 96 SER A C 1
ATOM 763 O O . SER A 1 96 ? 1.634 6.301 4.211 1.00 88.31 96 SER A O 1
ATOM 765 N N . PRO A 1 97 ? 1.425 7.726 5.931 1.00 86.00 97 PRO A N 1
ATOM 766 C CA . PRO A 1 97 ? 1.490 8.926 5.098 1.00 86.00 97 PRO A CA 1
ATOM 767 C C . PRO A 1 97 ? 2.891 9.128 4.497 1.00 86.00 97 PRO A C 1
ATOM 769 O O . PRO A 1 97 ? 3.858 9.338 5.236 1.00 86.00 97 PRO A O 1
ATOM 772 N N . ALA A 1 98 ? 3.013 9.104 3.165 1.00 86.06 98 ALA A N 1
ATOM 773 C CA . ALA A 1 98 ? 4.255 9.400 2.430 1.00 86.06 98 ALA A CA 1
ATOM 774 C C . ALA A 1 98 ? 4.470 10.907 2.235 1.00 86.06 98 ALA A C 1
ATOM 776 O O . ALA A 1 98 ? 3.518 11.627 1.950 1.00 86.06 98 ALA A O 1
ATOM 777 N N . VAL A 1 99 ? 5.727 11.366 2.304 1.00 83.62 99 VAL A N 1
ATOM 778 C CA . VAL A 1 99 ? 6.100 12.773 2.037 1.00 83.62 99 VAL A CA 1
ATOM 779 C C . VAL A 1 99 ? 5.859 13.114 0.569 1.00 83.62 99 VAL A C 1
ATOM 781 O O . VAL A 1 99 ? 5.327 14.169 0.236 1.00 83.62 99 VAL A O 1
ATOM 784 N N . SER A 1 100 ? 6.246 12.200 -0.316 1.00 81.44 100 SER A N 1
ATOM 785 C CA . SER A 1 100 ? 6.147 12.349 -1.767 1.00 81.44 100 SER A CA 1
ATOM 786 C C . SER A 1 100 ? 4.895 11.671 -2.331 1.00 81.44 100 SER A C 1
ATOM 788 O O . SER A 1 100 ? 4.955 10.960 -3.333 1.00 81.44 100 SER A O 1
ATOM 790 N N . SER A 1 101 ? 3.746 11.873 -1.679 1.00 80.12 101 SER A N 1
ATOM 791 C CA . SER A 1 101 ? 2.467 11.346 -2.162 1.00 80.12 101 SER A CA 1
ATOM 792 C C . SER A 1 101 ? 1.796 12.308 -3.155 1.00 80.12 101 SER A C 1
ATOM 794 O O . SER A 1 101 ? 1.593 13.476 -2.815 1.00 80.12 101 SER A O 1
ATOM 796 N N . PRO A 1 102 ? 1.367 11.842 -4.345 1.00 74.62 102 PRO A N 1
ATOM 797 C CA . PRO A 1 102 ? 0.502 12.620 -5.230 1.00 74.62 102 PRO A CA 1
ATOM 798 C C . PRO A 1 102 ? -0.904 12.836 -4.642 1.00 74.62 102 PRO A C 1
ATOM 800 O O . PRO A 1 102 ? -1.625 13.707 -5.119 1.00 74.62 102 PRO A O 1
ATOM 803 N N . ASN A 1 103 ? -1.281 12.075 -3.608 1.00 72.94 103 ASN A N 1
ATOM 804 C CA . ASN A 1 103 ? -2.598 12.136 -2.974 1.00 72.94 103 ASN A CA 1
ATOM 805 C C . ASN A 1 103 ? -2.655 13.124 -1.795 1.00 72.94 103 ASN A C 1
ATOM 807 O O . ASN A 1 103 ? -3.715 13.322 -1.213 1.00 72.94 103 ASN A O 1
ATOM 811 N N . GLY A 1 104 ? -1.536 13.776 -1.452 1.00 71.25 104 GLY A N 1
ATOM 812 C CA . GLY A 1 104 ? -1.510 14.787 -0.390 1.00 71.25 104 GLY A CA 1
ATOM 813 C C . GLY A 1 104 ? -1.659 14.221 1.026 1.00 71.25 104 GLY A C 1
ATOM 814 O O . GLY A 1 104 ? -2.037 14.950 1.936 1.00 71.25 104 GLY A O 1
ATOM 815 N N . ASP A 1 105 ? -1.337 12.941 1.226 1.00 73.56 105 ASP A N 1
ATOM 816 C CA . ASP A 1 105 ? -1.488 12.256 2.521 1.00 73.56 105 ASP A CA 1
ATOM 817 C C . ASP A 1 105 ? -0.530 12.802 3.603 1.00 73.56 105 ASP A C 1
ATOM 819 O O . ASP A 1 105 ? -0.715 12.567 4.798 1.00 73.56 105 ASP A O 1
ATOM 823 N N . TYR A 1 106 ? 0.512 13.536 3.199 1.00 72.31 106 TYR A N 1
ATOM 824 C CA . TYR A 1 106 ? 1.451 14.174 4.114 1.00 72.31 106 TYR A CA 1
ATOM 825 C C . TYR A 1 106 ? 0.815 15.380 4.816 1.00 72.31 106 TYR A C 1
ATOM 827 O O . TYR A 1 106 ? 0.407 16.342 4.171 1.00 72.31 106 TYR A O 1
ATOM 835 N N . GLY A 1 107 ? 0.764 15.351 6.147 1.00 71.44 107 GLY A N 1
ATOM 836 C CA . GLY A 1 107 ? 0.091 16.358 6.975 1.00 71.44 107 GLY A CA 1
ATOM 837 C C . GLY A 1 107 ? -1.349 15.989 7.363 1.00 71.44 107 GLY A C 1
ATOM 838 O O . GLY A 1 107 ? -1.915 16.630 8.247 1.00 71.44 107 GLY A O 1
ATOM 839 N N . ALA A 1 108 ? -1.935 14.942 6.769 1.00 74.62 108 ALA A N 1
ATOM 840 C CA . ALA A 1 108 ? -3.225 14.395 7.194 1.00 74.62 108 ALA A CA 1
ATOM 841 C C . ALA A 1 108 ? -3.095 13.601 8.507 1.00 74.62 108 ALA A C 1
ATOM 843 O O . ALA A 1 108 ? -2.028 13.080 8.823 1.00 74.62 108 ALA A O 1
ATOM 844 N N . LEU A 1 109 ? -4.171 13.464 9.286 1.00 76.50 109 LEU A N 1
ATOM 845 C CA . LEU A 1 109 ? -4.157 12.546 10.431 1.00 76.50 109 LEU A CA 1
ATOM 846 C C . LEU A 1 109 ? -3.957 11.110 9.919 1.00 76.50 109 LEU A C 1
ATOM 848 O O . LEU A 1 109 ? -4.694 10.659 9.048 1.00 76.50 109 LEU A O 1
ATOM 852 N N . GLY A 1 110 ? -2.949 10.411 10.439 1.00 76.44 110 GLY A N 1
ATOM 853 C CA . GLY A 1 110 ? -2.588 9.069 9.986 1.00 76.44 110 GLY A CA 1
ATOM 854 C C . GLY A 1 110 ? -1.551 8.415 10.894 1.00 76.44 110 GLY A C 1
ATOM 855 O O . GLY A 1 110 ? -0.936 9.081 11.731 1.00 76.44 110 GLY A O 1
ATOM 856 N N . LEU A 1 111 ? -1.370 7.103 10.738 1.00 84.00 111 LEU A N 1
ATOM 857 C CA . LEU A 1 111 ? -0.461 6.304 11.557 1.00 84.00 111 LEU A CA 1
ATOM 858 C C . LEU A 1 111 ? 0.746 5.859 10.729 1.00 84.00 111 LEU A C 1
ATOM 860 O O . LEU A 1 111 ? 0.606 5.205 9.696 1.00 84.00 111 LEU A O 1
ATOM 864 N N . ASN A 1 112 ? 1.950 6.204 11.184 1.00 85.75 112 ASN A N 1
ATOM 865 C CA . ASN A 1 112 ? 3.178 5.759 10.542 1.00 85.75 112 ASN A CA 1
ATOM 866 C C . ASN A 1 112 ? 3.534 4.332 10.994 1.00 85.75 112 ASN A C 1
ATOM 868 O O . ASN A 1 112 ? 3.949 4.115 12.125 1.00 85.75 112 ASN A O 1
ATOM 872 N N . MET A 1 113 ? 3.374 3.354 10.102 1.00 86.69 113 MET A N 1
ATOM 873 C CA . MET A 1 113 ? 3.695 1.942 10.367 1.00 86.69 113 MET A CA 1
ATOM 874 C C . MET A 1 113 ? 4.935 1.450 9.625 1.00 86.69 113 MET A C 1
ATOM 876 O O . MET A 1 113 ? 5.420 0.355 9.905 1.00 86.69 113 MET A O 1
ATOM 880 N N . ALA A 1 114 ? 5.420 2.218 8.648 1.00 88.94 114 ALA A N 1
ATOM 881 C CA . ALA A 1 114 ? 6.402 1.735 7.681 1.00 88.94 114 ALA A CA 1
ATOM 882 C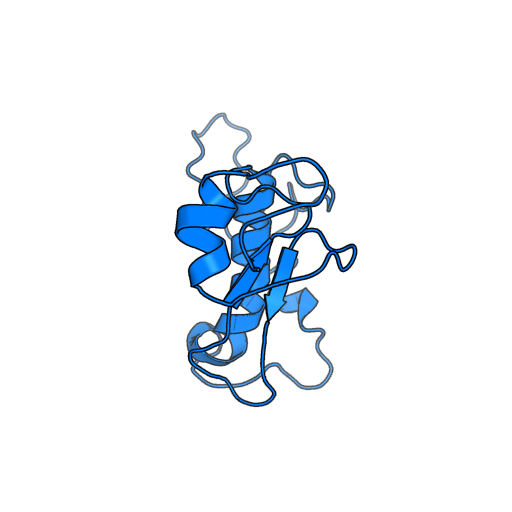 C . ALA A 1 114 ? 7.668 2.594 7.601 1.00 88.94 114 ALA A C 1
ATOM 884 O O . ALA A 1 114 ? 8.732 2.077 7.260 1.00 88.94 114 ALA A O 1
ATOM 885 N N . TYR A 1 115 ? 7.590 3.890 7.914 1.00 87.12 115 TYR A N 1
ATOM 886 C CA . TYR A 1 115 ? 8.722 4.795 7.762 1.00 87.12 115 TYR A CA 1
ATOM 887 C C . TYR A 1 115 ? 9.482 4.954 9.067 1.00 87.12 115 TYR A C 1
ATOM 889 O O . TYR A 1 115 ? 8.911 5.242 10.114 1.00 87.12 115 TYR A O 1
ATOM 897 N N . LYS A 1 116 ? 10.808 4.894 8.982 1.00 87.06 116 LYS A N 1
ATOM 898 C CA . LYS A 1 116 ? 11.672 5.488 9.997 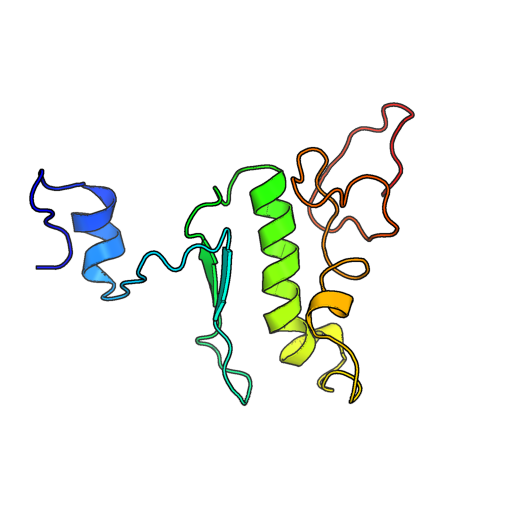1.00 87.06 116 LYS A CA 1
ATOM 899 C C . LYS A 1 116 ? 12.022 6.899 9.545 1.00 87.06 116 LYS A C 1
ATOM 901 O O . LYS A 1 116 ? 12.614 7.066 8.481 1.00 87.06 116 LYS A O 1
ATOM 906 N N . ARG A 1 117 ? 11.666 7.898 10.346 1.00 80.06 117 ARG A N 1
ATOM 907 C CA . ARG A 1 117 ? 12.014 9.302 10.108 1.00 80.06 117 ARG A CA 1
ATOM 908 C C . ARG A 1 117 ? 12.847 9.805 11.272 1.00 80.06 117 ARG A C 1
ATOM 910 O O . ARG A 1 117 ? 12.570 9.472 12.422 1.00 80.06 117 ARG A O 1
ATOM 917 N N . GLU A 1 118 ? 13.912 10.526 10.953 1.00 78.62 118 GLU A N 1
ATOM 918 C CA . GLU A 1 118 ? 14.678 11.236 11.969 1.00 78.62 118 GLU A CA 1
ATOM 919 C C . GLU A 1 118 ? 13.869 12.443 12.436 1.00 78.62 118 GLU A C 1
ATOM 921 O O . GLU A 1 118 ? 13.166 13.069 11.641 1.00 78.62 118 GLU A O 1
ATOM 926 N N . ASN A 1 119 ? 13.959 12.756 13.728 1.00 77.88 119 ASN A N 1
ATOM 927 C CA . ASN A 1 119 ? 13.286 13.922 14.274 1.00 77.88 119 ASN A CA 1
ATOM 928 C C . ASN A 1 119 ? 14.058 15.180 13.876 1.00 77.88 119 ASN A C 1
ATOM 930 O O . ASN A 1 119 ? 15.065 15.530 14.490 1.00 77.88 119 ASN A O 1
ATOM 934 N N . ASP A 1 120 ? 13.572 15.842 12.835 1.00 78.94 120 ASP A N 1
ATOM 935 C CA . ASP A 1 120 ? 14.105 17.083 12.280 1.00 78.94 120 ASP A CA 1
ATOM 936 C C . ASP A 1 120 ? 13.352 18.331 12.783 1.00 78.94 120 ASP A C 1
ATOM 938 O O . ASP A 1 120 ? 13.544 19.432 12.268 1.00 78.94 120 ASP A O 1
ATOM 942 N N . GLY A 1 121 ? 12.483 18.171 13.790 1.00 78.00 121 GLY A N 1
ATOM 943 C CA . GLY A 1 121 ? 11.616 19.230 14.311 1.00 78.00 121 GLY A CA 1
ATOM 944 C C . GLY A 1 121 ? 10.343 19.474 13.492 1.00 78.00 121 GLY A C 1
ATOM 945 O O . GLY A 1 121 ? 9.469 20.201 13.957 1.00 78.00 121 GLY A O 1
ATOM 946 N N . ASN A 1 122 ? 10.196 18.831 12.330 1.00 73.31 122 ASN A N 1
A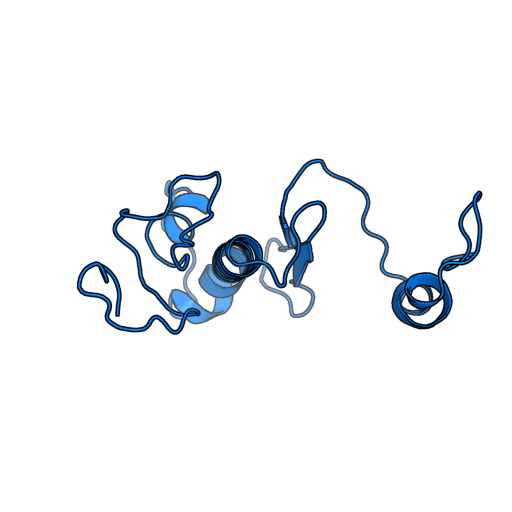TOM 947 C CA . ASN A 1 122 ? 8.998 18.856 11.487 1.00 73.31 122 ASN A CA 1
ATOM 948 C C . ASN A 1 122 ? 8.320 17.479 11.431 1.00 73.31 122 ASN A C 1
ATOM 950 O O . ASN A 1 122 ? 7.583 17.183 10.491 1.00 73.31 122 ASN A O 1
ATOM 954 N N . GLN A 1 123 ? 8.582 16.612 12.409 1.00 65.31 123 GLN A N 1
ATOM 955 C CA . GLN A 1 123 ? 8.019 15.271 12.453 1.00 65.31 123 GLN A CA 1
ATOM 956 C C . GLN A 1 123 ? 6.609 15.298 13.063 1.00 65.31 123 GLN A C 1
ATOM 958 O O . GLN A 1 123 ? 6.434 15.511 14.260 1.00 65.31 123 GLN A O 1
ATOM 963 N N . TRP A 1 124 ? 5.598 15.049 12.228 1.00 65.75 124 TRP A N 1
ATOM 964 C CA . TRP A 1 124 ? 4.177 15.036 12.618 1.00 65.75 124 TRP A CA 1
ATOM 965 C C . TRP A 1 124 ? 3.661 13.636 12.999 1.00 65.75 124 TRP A C 1
ATOM 967 O O . TRP A 1 124 ? 2.530 13.501 13.459 1.00 65.75 124 TRP A O 1
ATOM 977 N N . TYR A 1 125 ? 4.484 12.595 12.817 1.00 63.44 125 TYR A N 1
ATOM 978 C CA . TYR A 1 125 ? 4.116 11.188 13.004 1.00 63.44 125 TYR A CA 1
ATOM 979 C C . TYR A 1 125 ? 5.248 10.424 13.696 1.00 63.44 125 TYR A C 1
ATOM 981 O O . TYR A 1 125 ? 6.402 10.541 13.273 1.00 63.44 125 TYR A O 1
ATOM 989 N N . ASN A 1 126 ? 4.916 9.641 14.726 1.00 55.59 126 ASN A N 1
ATOM 990 C CA . ASN A 1 126 ? 5.835 8.697 15.374 1.00 55.59 126 ASN A CA 1
ATOM 991 C C . ASN A 1 126 ? 5.836 7.372 14.620 1.00 55.59 126 ASN A C 1
ATOM 993 O O . ASN A 1 126 ? 4.727 6.827 14.444 1.00 55.59 126 ASN A O 1
#

Foldseek 3Di:
DFQADPVGGDCCRNPPVSVVVDDDDQPPDQKAWDADPAADPPIDIGGRNHDCPDLQNVLVVQLRVQLRCQCPPPVPNDHDDPPDDSSCCSQQERGAQGPPDPVPSPPGRYAHDDDDDDPPVPDPYD

Organism: Streptococcus pneumoniae (NCBI:txid1313)

InterPro domains:
  IPR011505 Peptidase M26, C-terminal domain [PF07580] (7-126)